Protein AF-A0A7C5P1H5-F1 (afdb_monomer_lite)

Radius of gyration: 16.3 Å; chains: 1; bounding box: 41×20×47 Å

Structure (mmCIF, N/CA/C/O backbone):
data_AF-A0A7C5P1H5-F1
#
_entry.id   AF-A0A7C5P1H5-F1
#
loop_
_atom_site.group_PDB
_atom_site.id
_atom_site.type_symbol
_atom_site.label_atom_id
_atom_site.label_alt_id
_atom_site.label_comp_id
_atom_site.label_asym_id
_atom_site.label_entity_id
_atom_site.label_seq_id
_atom_site.pdbx_PDB_ins_code
_atom_site.Cartn_x
_atom_site.Cartn_y
_atom_site.Cartn_z
_atom_site.occupancy
_atom_site.B_iso_or_equiv
_atom_site.auth_seq_id
_atom_site.auth_comp_id
_atom_site.auth_asym_id
_atom_site.auth_atom_id
_atom_site.pdbx_PDB_model_num
ATOM 1 N N . MET A 1 1 ? 19.250 10.962 -27.043 1.00 46.41 1 MET A N 1
ATOM 2 C CA . MET A 1 1 ? 19.862 10.734 -25.711 1.00 46.41 1 MET A CA 1
ATOM 3 C C . MET A 1 1 ? 18.828 10.550 -24.585 1.00 46.41 1 MET A C 1
ATOM 5 O O . MET A 1 1 ? 19.223 10.475 -23.434 1.00 46.41 1 MET A O 1
ATOM 9 N N . THR A 1 2 ? 17.531 10.404 -24.877 1.00 58.34 2 THR A N 1
ATOM 10 C CA . THR A 1 2 ? 16.445 10.426 -23.875 1.00 58.34 2 THR A CA 1
ATOM 11 C C . THR A 1 2 ? 16.067 9.055 -23.294 1.00 58.34 2 THR A C 1
ATOM 13 O O . THR A 1 2 ? 15.733 8.975 -22.121 1.00 58.34 2 THR A O 1
ATOM 16 N N . GLY A 1 3 ? 16.201 7.958 -24.050 1.00 56.44 3 GLY A N 1
ATOM 17 C CA . GLY A 1 3 ? 15.729 6.632 -23.605 1.00 56.44 3 GLY A CA 1
ATOM 18 C C . GLY A 1 3 ? 16.470 6.010 -22.409 1.00 56.44 3 GLY A C 1
ATOM 19 O O . GLY A 1 3 ? 15.870 5.259 -21.653 1.00 56.44 3 GLY A O 1
ATOM 20 N N . LYS A 1 4 ? 17.752 6.341 -22.190 1.00 55.81 4 LYS A N 1
ATOM 21 C CA . LYS A 1 4 ? 18.532 5.817 -21.047 1.00 55.81 4 LYS A CA 1
ATOM 22 C C . LYS A 1 4 ? 18.211 6.507 -19.717 1.00 55.81 4 LYS A C 1
ATOM 24 O O . LYS A 1 4 ? 18.319 5.870 -18.680 1.00 55.81 4 LYS A O 1
ATOM 29 N N . GLN A 1 5 ? 17.835 7.789 -19.745 1.00 60.38 5 GLN A N 1
ATOM 30 C CA . GLN A 1 5 ? 17.483 8.530 -18.527 1.00 60.38 5 GLN A CA 1
ATOM 31 C C . GLN A 1 5 ? 16.105 8.114 -18.007 1.00 60.38 5 GLN A C 1
ATOM 33 O O . GLN A 1 5 ? 15.936 7.942 -16.806 1.00 60.38 5 GLN A O 1
ATOM 38 N N . SER A 1 6 ? 15.149 7.884 -18.914 1.00 61.06 6 SER A N 1
ATOM 39 C CA . SER A 1 6 ? 13.815 7.399 -18.554 1.00 61.06 6 SER A CA 1
ATOM 40 C C . SER A 1 6 ? 13.852 6.000 -17.942 1.00 61.06 6 SER A C 1
ATOM 42 O O . SER A 1 6 ? 13.153 5.765 -16.969 1.00 61.06 6 SER A O 1
ATOM 44 N N . ALA A 1 7 ? 14.701 5.100 -18.451 1.00 64.81 7 ALA A N 1
ATOM 45 C CA . ALA A 1 7 ? 14.850 3.763 -17.877 1.00 64.81 7 ALA A CA 1
ATOM 46 C C . ALA A 1 7 ? 15.380 3.802 -16.431 1.00 64.81 7 ALA A C 1
ATOM 48 O O . ALA A 1 7 ? 14.827 3.123 -15.579 1.00 64.81 7 ALA A O 1
ATOM 49 N N . GLY A 1 8 ? 16.383 4.643 -16.135 1.00 70.62 8 GLY A N 1
ATOM 50 C CA . GLY A 1 8 ? 16.909 4.790 -14.770 1.00 70.62 8 GLY A CA 1
ATOM 51 C C . GLY A 1 8 ? 15.881 5.349 -13.780 1.00 70.62 8 GLY A C 1
ATOM 52 O O . GLY A 1 8 ? 15.753 4.832 -12.681 1.00 70.62 8 GLY A O 1
ATOM 53 N N . HIS A 1 9 ? 15.083 6.339 -14.197 1.00 78.50 9 HIS A N 1
ATOM 54 C CA . HIS A 1 9 ? 13.995 6.871 -13.366 1.00 78.50 9 HIS A CA 1
ATOM 55 C C . HIS A 1 9 ? 12.905 5.836 -13.062 1.00 78.50 9 HIS A C 1
ATOM 57 O O . HIS A 1 9 ? 12.322 5.867 -11.984 1.00 78.50 9 HIS A O 1
ATOM 63 N N . LEU A 1 10 ? 12.617 4.935 -14.007 1.00 78.44 10 LEU A N 1
ATOM 64 C CA . LEU A 1 10 ? 11.658 3.854 -13.780 1.00 78.44 10 LEU A CA 1
ATOM 65 C C . LEU A 1 10 ? 12.217 2.827 -12.788 1.00 78.44 10 LEU A C 1
ATOM 67 O O . LEU A 1 10 ? 11.481 2.381 -11.919 1.00 78.44 10 LEU A O 1
ATOM 71 N N . SER A 1 11 ? 13.513 2.507 -12.856 1.00 76.69 11 SER A N 1
ATOM 72 C CA . SER A 1 11 ? 14.166 1.628 -11.875 1.00 76.69 11 SER A CA 1
ATOM 73 C C . SER A 1 11 ? 14.130 2.202 -10.457 1.00 76.69 11 SER A C 1
ATOM 75 O O . SER A 1 11 ? 13.828 1.478 -9.514 1.00 76.69 11 SER A O 1
ATOM 77 N N . ASP A 1 12 ? 14.402 3.500 -10.301 1.00 83.81 12 ASP A N 1
ATOM 78 C CA . ASP A 1 12 ? 14.339 4.166 -8.994 1.00 83.81 12 ASP A CA 1
ATOM 79 C C . ASP A 1 12 ? 12.913 4.122 -8.418 1.00 83.81 12 ASP A C 1
ATOM 81 O O . ASP A 1 12 ? 12.721 3.908 -7.222 1.00 83.81 12 ASP A O 1
ATOM 85 N N . LEU A 1 13 ? 11.904 4.275 -9.279 1.00 84.94 13 LEU A N 1
ATOM 86 C CA . LEU A 1 13 ? 10.495 4.229 -8.893 1.00 84.94 13 LEU A CA 1
ATOM 87 C C . LEU A 1 13 ? 10.065 2.833 -8.409 1.00 84.94 13 LEU A C 1
ATOM 89 O O . LEU A 1 13 ? 9.408 2.730 -7.377 1.00 84.94 13 LEU A O 1
ATOM 93 N N . VAL A 1 14 ? 10.516 1.773 -9.087 1.00 83.44 14 VAL A N 1
ATOM 94 C CA . VAL A 1 14 ? 10.308 0.366 -8.684 1.00 83.44 14 VAL A CA 1
ATOM 95 C C . VAL A 1 14 ? 10.865 0.098 -7.282 1.00 83.44 14 VAL A C 1
ATOM 97 O O . VAL A 1 14 ? 10.220 -0.576 -6.478 1.00 83.44 14 VAL A O 1
ATOM 100 N N . ILE A 1 15 ? 12.046 0.644 -6.966 1.00 85.50 15 ILE A N 1
ATOM 101 C CA . ILE A 1 15 ? 12.667 0.509 -5.639 1.00 85.50 15 ILE A CA 1
ATOM 102 C C . ILE A 1 15 ? 11.817 1.212 -4.576 1.00 85.50 15 ILE A C 1
ATOM 104 O O . ILE A 1 15 ? 11.490 0.601 -3.561 1.00 85.50 15 ILE A O 1
ATOM 108 N N . ILE A 1 16 ? 11.417 2.462 -4.829 1.00 89.19 16 ILE A N 1
ATOM 109 C CA . ILE A 1 16 ? 10.577 3.238 -3.904 1.00 89.19 16 ILE A CA 1
ATOM 110 C C . ILE A 1 16 ? 9.248 2.520 -3.644 1.00 89.19 16 ILE A C 1
ATOM 112 O O . ILE A 1 16 ? 8.766 2.497 -2.517 1.00 89.19 16 ILE A O 1
ATOM 116 N N . GLU A 1 17 ? 8.644 1.913 -4.661 1.00 87.44 17 GLU A N 1
ATOM 117 C CA . GLU A 1 17 ? 7.373 1.199 -4.513 1.00 87.44 17 GLU A CA 1
ATOM 118 C C . GLU A 1 17 ? 7.489 -0.051 -3.649 1.00 87.44 17 GLU A C 1
ATOM 120 O O . GLU A 1 17 ? 6.590 -0.312 -2.850 1.00 87.44 17 GLU A O 1
ATOM 125 N N . ASN A 1 18 ? 8.601 -0.781 -3.746 1.00 85.38 18 ASN A N 1
A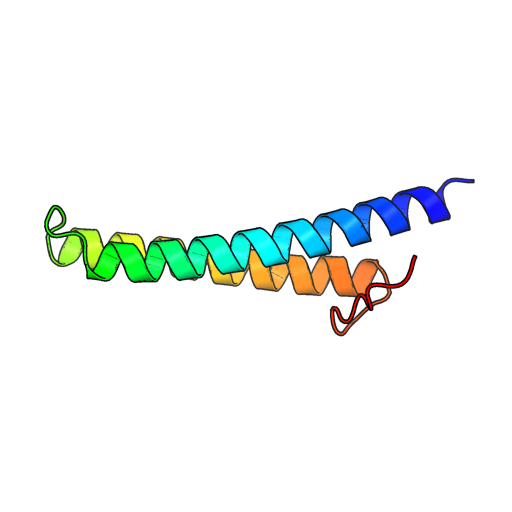TOM 126 C CA . ASN A 1 18 ? 8.880 -1.893 -2.840 1.00 85.38 18 ASN A CA 1
ATOM 127 C C . ASN A 1 18 ? 9.021 -1.407 -1.391 1.00 85.38 18 ASN A C 1
ATOM 129 O O . ASN A 1 18 ? 8.386 -1.970 -0.501 1.00 85.38 18 ASN A O 1
ATOM 133 N N . GLU A 1 19 ? 9.766 -0.321 -1.162 1.00 91.06 19 GLU A N 1
ATOM 134 C CA . GLU A 1 19 ? 9.900 0.283 0.173 1.00 91.06 19 GLU A CA 1
ATOM 135 C C . GLU A 1 19 ? 8.538 0.743 0.726 1.00 91.06 19 GLU A C 1
ATOM 137 O O . GLU A 1 19 ? 8.227 0.532 1.898 1.00 91.06 19 GLU A O 1
ATOM 142 N N . VAL A 1 20 ? 7.678 1.324 -0.117 1.00 90.56 20 VAL A N 1
ATOM 143 C CA . VAL A 1 20 ? 6.317 1.718 0.277 1.00 90.56 20 VAL A CA 1
ATOM 144 C C . VAL A 1 20 ? 5.474 0.499 0.658 1.00 90.56 20 VAL A C 1
ATOM 146 O O . VAL A 1 20 ? 4.740 0.565 1.643 1.00 90.56 20 VAL A O 1
ATOM 149 N N . VAL A 1 21 ? 5.561 -0.611 -0.083 1.00 89.56 21 VAL A N 1
ATOM 150 C CA . VAL A 1 21 ? 4.844 -1.849 0.266 1.00 89.56 21 VAL A CA 1
ATOM 151 C C . VAL A 1 21 ? 5.299 -2.379 1.626 1.00 89.56 21 VAL A C 1
ATOM 153 O O . VAL A 1 21 ? 4.439 -2.711 2.441 1.00 89.56 21 VAL A O 1
ATOM 156 N N . GLU A 1 22 ? 6.605 -2.409 1.894 1.00 89.88 22 GLU A N 1
ATOM 157 C CA . GLU A 1 22 ? 7.157 -2.847 3.185 1.00 89.88 22 GLU A CA 1
AT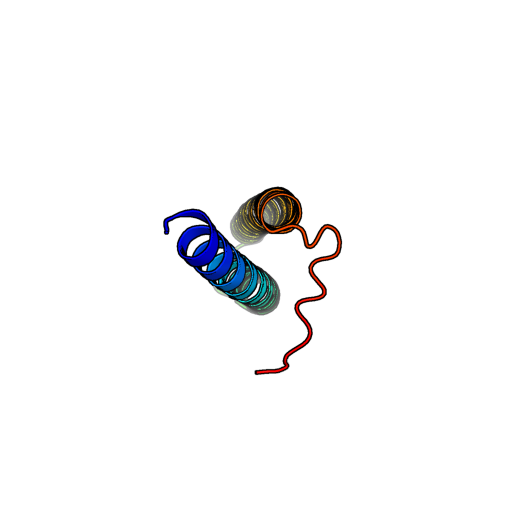OM 158 C C . GLU A 1 22 ? 6.648 -1.970 4.341 1.00 89.88 22 GLU A C 1
ATOM 160 O O . GLU A 1 22 ? 6.139 -2.486 5.336 1.00 89.88 22 GLU A O 1
ATOM 165 N N . ILE A 1 23 ? 6.661 -0.642 4.178 1.00 93.88 23 ILE A N 1
ATOM 166 C CA . ILE A 1 23 ? 6.137 0.295 5.186 1.00 93.88 23 ILE A CA 1
ATOM 167 C C . ILE A 1 23 ? 4.641 0.061 5.448 1.00 93.88 23 ILE A C 1
ATOM 169 O O . ILE A 1 23 ? 4.193 0.117 6.593 1.00 93.88 23 ILE A O 1
ATOM 173 N N . LEU A 1 24 ? 3.843 -0.206 4.411 1.00 90.19 24 LEU A N 1
ATOM 174 C CA . LEU A 1 24 ? 2.408 -0.478 4.564 1.00 90.19 24 LEU A CA 1
ATOM 175 C C . LEU A 1 24 ? 2.140 -1.806 5.291 1.00 90.19 24 LEU A C 1
ATOM 177 O O . LEU A 1 24 ? 1.153 -1.915 6.029 1.00 90.19 24 LEU A O 1
ATOM 181 N N . GLU A 1 25 ? 3.006 -2.805 5.104 1.00 89.88 25 GLU A N 1
ATOM 182 C CA . GLU A 1 25 ? 2.961 -4.076 5.834 1.00 89.88 25 GLU A CA 1
ATOM 183 C C . GLU A 1 25 ? 3.309 -3.873 7.315 1.00 89.88 25 GLU A C 1
ATOM 185 O O . GLU A 1 25 ? 2.555 -4.322 8.183 1.00 89.88 25 GLU A O 1
ATOM 190 N N . GLU A 1 26 ? 4.365 -3.112 7.615 1.00 92.31 26 GLU A N 1
ATOM 191 C CA . GLU A 1 26 ? 4.733 -2.742 8.988 1.00 92.31 26 GLU A CA 1
ATOM 192 C C . GLU A 1 26 ? 3.627 -1.931 9.679 1.00 92.31 26 GLU A C 1
ATOM 194 O O . GLU A 1 26 ? 3.212 -2.256 10.790 1.00 92.31 26 GLU A O 1
ATOM 199 N N . MET A 1 27 ? 3.067 -0.919 9.009 1.00 92.06 27 MET A N 1
ATOM 200 C CA . MET A 1 27 ? 1.952 -0.132 9.548 1.00 92.06 27 MET A CA 1
ATOM 201 C C . MET A 1 27 ? 0.716 -0.988 9.833 1.00 92.06 27 MET A C 1
ATOM 203 O O . MET A 1 27 ? 0.024 -0.765 10.829 1.00 92.06 27 MET A O 1
ATOM 207 N N . SER A 1 28 ? 0.426 -1.963 8.967 1.00 88.69 28 SER A N 1
ATOM 208 C CA . SER A 1 28 ? -0.683 -2.895 9.181 1.00 88.69 28 SER A CA 1
ATOM 209 C C . SER A 1 28 ? -0.455 -3.748 10.426 1.00 88.69 28 SER A C 1
ATOM 211 O O . SER A 1 28 ? -1.394 -3.940 11.195 1.00 88.69 28 SER A O 1
ATOM 213 N N . TYR A 1 29 ? 0.776 -4.215 10.647 1.00 89.62 29 TYR A N 1
ATOM 214 C CA . TYR A 1 29 ? 1.152 -4.957 11.849 1.00 89.62 29 TYR A CA 1
ATOM 215 C C . TYR A 1 29 ? 1.024 -4.097 13.114 1.00 89.62 29 TYR A C 1
ATOM 217 O O . TYR A 1 29 ? 0.407 -4.519 14.091 1.00 89.62 29 TYR A O 1
ATOM 225 N N . GLU A 1 30 ? 1.534 -2.867 13.099 1.00 90.75 30 GLU A N 1
ATOM 226 C CA . GLU A 1 30 ? 1.448 -1.960 14.251 1.00 90.75 30 GLU A CA 1
ATOM 227 C C . GLU A 1 30 ? -0.008 -1.623 14.617 1.00 90.75 30 GLU A C 1
ATOM 229 O O . GLU A 1 30 ? -0.371 -1.596 15.794 1.00 90.75 30 GLU A O 1
ATOM 234 N N . LEU A 1 31 ? -0.894 -1.451 13.630 1.00 89.31 31 LEU A N 1
ATOM 235 C CA . LEU A 1 31 ? -2.321 -1.194 13.871 1.00 89.31 31 LEU A CA 1
ATOM 236 C C . LEU A 1 31 ? -3.049 -2.315 14.620 1.00 89.31 31 LEU A C 1
ATOM 238 O O . LEU A 1 31 ? -4.012 -2.035 15.345 1.00 89.31 31 LEU A O 1
ATOM 242 N N . GLU A 1 32 ? -2.606 -3.564 14.480 1.00 85.75 32 GL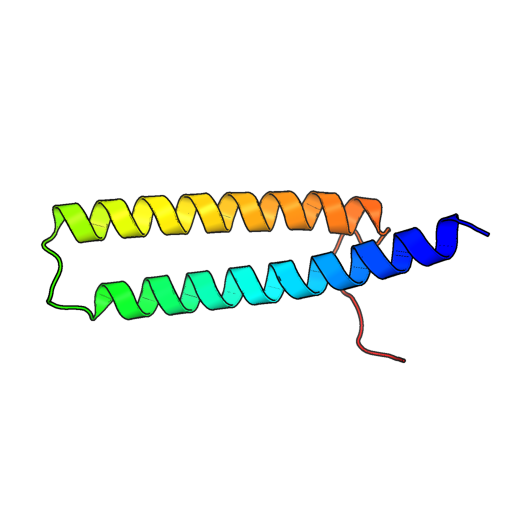U A N 1
ATOM 243 C CA . GLU A 1 32 ? -3.159 -4.681 15.255 1.00 85.75 32 GLU A CA 1
ATOM 244 C C . GLU A 1 32 ? -2.849 -4.543 16.752 1.00 85.75 32 GLU A C 1
ATOM 246 O O . GLU A 1 32 ? -3.632 -5.000 17.586 1.00 85.75 32 GLU A O 1
ATOM 251 N N . HIS A 1 33 ? -1.755 -3.857 17.090 1.00 86.44 33 HIS A N 1
ATOM 252 C CA . HIS A 1 33 ? -1.237 -3.710 18.450 1.00 86.44 33 HIS A CA 1
ATOM 253 C C . HIS A 1 33 ? -1.578 -2.354 19.089 1.00 86.44 33 HIS A C 1
ATOM 255 O O . HIS A 1 33 ? -1.422 -2.182 20.298 1.00 86.44 33 HIS A O 1
ATOM 261 N N . LEU A 1 34 ? -2.087 -1.392 18.313 1.00 88.62 34 LEU A N 1
ATOM 262 C CA . LEU A 1 34 ? -2.548 -0.106 18.830 1.00 88.62 34 LEU A CA 1
ATOM 263 C C . LEU A 1 34 ? -3.909 -0.239 19.532 1.00 88.62 34 LEU A C 1
ATOM 265 O O . LEU A 1 34 ? -4.936 -0.553 18.923 1.00 88.62 34 LEU A O 1
ATOM 269 N N . GLU A 1 35 ? -3.929 0.070 20.830 1.00 85.88 35 GLU A N 1
ATOM 270 C CA . GLU A 1 35 ? -5.131 0.000 21.676 1.00 85.88 35 GLU A CA 1
ATOM 271 C C . GLU A 1 35 ? -6.053 1.227 21.545 1.00 85.88 35 GLU A C 1
ATOM 273 O O . GLU A 1 35 ? -7.169 1.223 22.059 1.00 85.88 35 GLU A O 1
ATOM 278 N N . CYS A 1 36 ? -5.616 2.285 20.853 1.00 90.62 36 CYS A N 1
ATOM 279 C CA . CYS A 1 36 ? -6.367 3.541 20.747 1.00 90.62 36 CYS A CA 1
ATOM 280 C C . CYS A 1 36 ? -7.559 3.490 19.778 1.00 90.62 36 CYS A C 1
ATOM 282 O O . CYS A 1 36 ? -8.399 4.389 19.824 1.00 90.62 36 CYS A O 1
ATOM 284 N N . PHE A 1 37 ? -7.641 2.462 18.929 1.00 90.00 37 PHE A N 1
ATOM 285 C CA . PHE A 1 37 ? -8.722 2.291 17.961 1.00 90.00 37 PHE A CA 1
ATOM 286 C C . PHE A 1 37 ? -9.731 1.247 18.421 1.00 90.00 37 PHE A C 1
ATOM 288 O O . PHE A 1 37 ? -9.376 0.142 18.860 1.00 90.00 37 PHE A O 1
ATOM 295 N N . ASP A 1 38 ? -11.009 1.568 18.247 1.00 92.69 38 ASP A N 1
ATOM 296 C CA . ASP A 1 38 ? -12.057 0.566 18.364 1.00 92.69 38 ASP A CA 1
ATOM 297 C C . ASP A 1 38 ? -12.016 -0.427 17.186 1.00 92.69 38 ASP A C 1
ATOM 299 O O . ASP A 1 38 ? -11.178 -0.368 16.280 1.00 92.69 38 ASP A O 1
ATOM 303 N N . ARG A 1 39 ? -12.901 -1.424 17.231 1.00 90.06 39 ARG A N 1
ATOM 304 C CA . ARG A 1 39 ? -12.930 -2.489 16.227 1.00 90.06 39 ARG A CA 1
ATOM 305 C C . ARG A 1 39 ? -13.318 -1.983 14.833 1.00 90.06 39 ARG A C 1
ATOM 307 O O . ARG A 1 39 ? -12.821 -2.541 13.858 1.00 90.06 39 ARG A O 1
ATOM 314 N N . GLU A 1 40 ? -14.204 -0.998 14.741 1.00 94.38 40 GLU A N 1
ATOM 315 C CA . GLU A 1 40 ? -14.689 -0.458 13.469 1.00 94.38 40 GLU A CA 1
ATOM 316 C C . GLU A 1 40 ? -13.601 0.398 12.823 1.00 94.38 40 GLU A C 1
ATOM 318 O O . GLU A 1 40 ? -13.188 0.114 11.701 1.00 94.38 40 GLU A O 1
ATOM 323 N N . GLN A 1 41 ? -13.014 1.317 13.590 1.00 93.31 41 GLN A N 1
ATOM 324 C CA . GLN A 1 41 ? -11.884 2.141 13.163 1.00 93.31 41 GLN A CA 1
ATOM 325 C C . GLN A 1 41 ? -10.694 1.289 12.711 1.00 93.31 41 GLN A C 1
ATOM 327 O O . GLN A 1 41 ? -10.109 1.535 11.657 1.00 93.31 41 GLN A O 1
ATOM 332 N N . ARG A 1 42 ? -10.350 0.235 13.466 1.00 93.56 42 ARG A N 1
ATOM 333 C CA . ARG A 1 42 ? -9.268 -0.684 13.081 1.00 93.56 42 ARG A CA 1
ATOM 334 C C . ARG A 1 42 ? -9.585 -1.408 11.768 1.00 93.56 42 ARG A C 1
ATOM 336 O O . ARG A 1 42 ? -8.705 -1.551 10.923 1.00 93.56 42 ARG A O 1
ATOM 343 N N . ALA A 1 43 ? -10.828 -1.849 11.571 1.00 91.56 43 ALA A N 1
ATOM 344 C CA . ALA A 1 43 ? -11.242 -2.511 10.335 1.00 91.56 43 ALA A CA 1
ATOM 345 C C . ALA A 1 43 ? -11.201 -1.567 9.119 1.00 91.56 43 ALA A C 1
ATOM 347 O O . ALA A 1 43 ? -10.761 -1.977 8.041 1.00 91.56 43 ALA A O 1
ATOM 348 N N . GLU A 1 44 ? -11.610 -0.309 9.288 1.00 95.62 44 GLU A N 1
ATOM 349 C CA . GLU A 1 44 ? -11.507 0.720 8.250 1.00 95.62 44 GLU A CA 1
ATOM 350 C C . GLU A 1 44 ? -10.049 0.991 7.874 1.00 95.62 44 GLU A C 1
ATOM 352 O O . GLU A 1 44 ? -9.701 0.939 6.693 1.00 95.62 44 GLU A O 1
ATOM 357 N N . LEU A 1 45 ? -9.175 1.192 8.865 1.00 93.88 45 LEU A N 1
ATOM 358 C CA . LEU A 1 45 ? -7.750 1.434 8.634 1.00 93.88 45 LEU A CA 1
ATOM 359 C C . LEU A 1 45 ? -7.081 0.259 7.912 1.00 93.88 45 LEU A C 1
ATOM 361 O O . LEU A 1 45 ? -6.372 0.476 6.931 1.00 93.88 45 LEU A O 1
ATOM 365 N N . HIS A 1 46 ? -7.365 -0.985 8.310 1.00 92.25 46 HIS A N 1
ATOM 366 C CA . HIS A 1 46 ? -6.884 -2.159 7.573 1.00 92.25 46 HIS A CA 1
ATOM 367 C C . HIS A 1 46 ? -7.396 -2.206 6.134 1.00 92.25 46 HIS A C 1
ATOM 369 O O . HIS A 1 46 ? -6.659 -2.597 5.230 1.00 92.25 46 HIS A O 1
ATOM 375 N N . THR A 1 47 ? -8.654 -1.829 5.908 1.00 94.06 47 THR A N 1
ATOM 376 C CA . THR A 1 47 ? -9.237 -1.811 4.562 1.00 94.06 47 THR A CA 1
ATOM 377 C C . THR A 1 47 ? -8.529 -0.786 3.681 1.00 94.06 47 THR A C 1
ATOM 379 O O . THR A 1 47 ? -8.166 -1.103 2.549 1.00 94.06 47 THR A O 1
ATOM 382 N N . ILE A 1 48 ? -8.271 0.409 4.215 1.00 94.38 48 ILE A N 1
ATOM 383 C CA . ILE A 1 48 ? -7.541 1.474 3.521 1.00 94.38 48 ILE A CA 1
ATOM 384 C C . ILE A 1 48 ? -6.112 1.027 3.208 1.00 94.38 48 ILE A C 1
ATOM 386 O O . ILE A 1 48 ? -5.691 1.117 2.058 1.00 94.38 48 ILE A O 1
ATOM 390 N N . LEU A 1 49 ? -5.378 0.497 4.190 1.00 93.31 49 LEU A N 1
ATOM 391 C CA . LEU A 1 49 ? -3.997 0.056 3.976 1.00 93.31 49 LEU A CA 1
ATOM 392 C C . LEU A 1 49 ? -3.898 -1.060 2.939 1.00 93.31 49 LEU A C 1
ATOM 394 O O . LEU A 1 49 ? -3.033 -1.004 2.070 1.00 93.31 49 LEU A O 1
ATOM 398 N N . ARG A 1 50 ? -4.819 -2.031 2.966 1.00 90.56 50 ARG A N 1
ATOM 399 C CA . ARG A 1 50 ? -4.875 -3.088 1.946 1.00 90.56 50 ARG A CA 1
ATOM 400 C C . ARG A 1 50 ? -5.171 -2.543 0.554 1.00 90.56 50 ARG A C 1
ATOM 402 O O . ARG A 1 50 ? -4.597 -3.042 -0.409 1.00 90.56 50 ARG A O 1
ATOM 409 N N . ALA A 1 51 ? -6.049 -1.546 0.439 1.00 94.38 51 ALA A N 1
ATOM 410 C CA . ALA A 1 51 ? -6.333 -0.906 -0.841 1.00 94.38 51 ALA A CA 1
ATOM 411 C C . ALA A 1 51 ? -5.086 -0.198 -1.390 1.00 94.38 51 ALA A C 1
ATOM 413 O O . ALA A 1 51 ? -4.703 -0.445 -2.529 1.00 94.38 51 ALA A O 1
ATOM 414 N N . ILE A 1 52 ? -4.396 0.587 -0.555 1.00 93.94 52 ILE A N 1
ATOM 415 C CA . ILE A 1 52 ? -3.156 1.271 -0.949 1.00 93.94 52 ILE A CA 1
ATOM 416 C C . ILE A 1 52 ? -2.086 0.247 -1.346 1.00 93.94 52 ILE A C 1
ATOM 418 O O . ILE A 1 52 ? -1.453 0.399 -2.381 1.00 93.94 52 ILE A O 1
ATOM 422 N N . GLN A 1 53 ? -1.909 -0.826 -0.575 1.00 90.19 53 GLN A N 1
ATOM 423 C CA . GLN A 1 53 ? -0.931 -1.869 -0.886 1.00 90.19 53 GLN A CA 1
ATOM 424 C C . GLN A 1 53 ? -1.227 -2.556 -2.230 1.00 90.19 53 GLN A C 1
ATOM 426 O O . GLN A 1 53 ? -0.306 -2.819 -3.004 1.00 90.19 53 GLN A O 1
ATOM 431 N N . ALA A 1 54 ? -2.499 -2.842 -2.523 1.00 91.00 54 ALA A N 1
ATOM 432 C CA . ALA A 1 54 ? -2.912 -3.428 -3.795 1.00 91.00 54 ALA A CA 1
ATOM 433 C C . ALA A 1 54 ? -2.665 -2.475 -4.977 1.00 91.00 54 ALA A C 1
ATOM 435 O O . ALA A 1 54 ? -2.168 -2.910 -6.019 1.00 91.00 54 ALA A O 1
ATOM 436 N N . ASP A 1 55 ? -2.951 -1.184 -4.800 1.00 93.62 55 ASP A N 1
ATOM 437 C CA . ASP A 1 55 ? -2.691 -0.157 -5.809 1.00 93.62 55 ASP A CA 1
ATOM 438 C C . ASP A 1 55 ? -1.187 0.018 -6.050 1.00 93.62 55 ASP A C 1
ATOM 440 O O . ASP A 1 55 ? -0.757 0.029 -7.203 1.00 93.62 55 ASP A O 1
ATOM 444 N N . THR A 1 56 ? -0.370 0.063 -4.990 1.00 91.00 56 THR A N 1
ATOM 445 C CA . THR A 1 56 ? 1.094 0.159 -5.102 1.00 91.00 56 THR A CA 1
ATOM 446 C C . THR A 1 56 ? 1.673 -1.043 -5.840 1.00 91.00 56 THR A C 1
ATOM 448 O O . THR A 1 56 ? 2.482 -0.863 -6.743 1.00 91.00 56 THR A O 1
ATOM 451 N N . ARG A 1 57 ? 1.225 -2.268 -5.528 1.00 88.88 57 ARG A N 1
ATOM 452 C CA . ARG A 1 57 ? 1.667 -3.482 -6.240 1.00 88.88 57 ARG A CA 1
ATOM 453 C C . ARG A 1 57 ? 1.249 -3.468 -7.712 1.00 88.88 57 ARG A C 1
ATOM 455 O O . ARG A 1 57 ? 2.049 -3.786 -8.581 1.00 88.88 57 ARG A O 1
ATOM 462 N N . THR A 1 58 ? 0.022 -3.039 -8.004 1.00 91.25 58 THR A N 1
ATOM 463 C CA . THR A 1 58 ? -0.456 -2.913 -9.391 1.00 91.25 58 THR A CA 1
ATOM 464 C C . THR A 1 58 ? 0.362 -1.884 -10.170 1.00 91.25 58 THR A C 1
ATOM 466 O O . THR A 1 58 ? 0.711 -2.104 -11.329 1.00 91.25 58 THR A O 1
ATOM 469 N N . HIS A 1 59 ? 0.672 -0.749 -9.544 1.00 91.12 59 HIS A N 1
ATOM 470 C CA . HIS A 1 59 ? 1.490 0.287 -10.156 1.00 91.12 59 HIS A CA 1
ATOM 471 C C . HIS A 1 59 ? 2.925 -0.204 -10.393 1.00 91.12 59 HIS A C 1
ATOM 473 O O . HIS A 1 59 ? 3.439 -0.036 -11.498 1.00 91.12 59 HIS A O 1
ATOM 479 N N . HIS A 1 60 ? 3.503 -0.913 -9.423 1.00 87.75 60 HIS A N 1
ATOM 480 C CA . HIS A 1 60 ? 4.795 -1.577 -9.553 1.00 87.75 60 HIS A CA 1
ATOM 481 C C . HIS A 1 60 ? 4.842 -2.527 -10.745 1.00 87.75 60 HIS A C 1
ATOM 483 O O . HIS A 1 60 ? 5.730 -2.401 -11.582 1.00 87.75 60 HIS A O 1
ATOM 489 N N . ASP A 1 61 ? 3.863 -3.419 -10.897 1.00 85.75 61 ASP A N 1
ATOM 490 C CA . ASP A 1 61 ? 3.818 -4.353 -12.028 1.00 85.75 61 ASP A CA 1
ATOM 491 C C . ASP A 1 61 ? 3.815 -3.615 -13.382 1.00 85.75 61 ASP A C 1
ATOM 493 O O . ASP A 1 61 ? 4.491 -4.019 -14.336 1.00 85.75 61 ASP A O 1
ATOM 497 N N . ILE A 1 62 ? 3.093 -2.491 -13.468 1.00 87.44 62 ILE A N 1
ATOM 498 C CA . ILE A 1 62 ? 3.045 -1.645 -14.668 1.00 87.44 62 ILE A CA 1
ATOM 499 C C . ILE A 1 62 ? 4.406 -0.987 -14.925 1.00 87.44 62 ILE A C 1
ATOM 501 O O . ILE A 1 62 ? 4.912 -1.047 -16.049 1.00 87.44 62 ILE A O 1
ATOM 505 N N . VAL A 1 63 ? 5.003 -0.355 -13.912 1.00 84.81 63 VAL A N 1
ATOM 506 C CA . VAL A 1 63 ? 6.286 0.353 -14.036 1.00 84.81 63 VAL A CA 1
ATOM 507 C C . VAL A 1 63 ? 7.415 -0.627 -14.355 1.00 84.81 63 VAL A C 1
ATOM 509 O O . VAL A 1 63 ? 8.178 -0.380 -15.289 1.00 84.81 63 VAL A O 1
ATOM 512 N N . SER A 1 64 ? 7.474 -1.765 -13.666 1.00 80.62 64 SER A N 1
ATOM 513 C CA . SER A 1 64 ? 8.433 -2.852 -13.889 1.00 80.62 64 SER A CA 1
ATOM 514 C C . SER A 1 64 ? 8.329 -3.404 -15.317 1.00 80.62 64 SER A C 1
ATOM 516 O O . SER A 1 64 ? 9.328 -3.480 -16.043 1.00 80.62 64 SER A O 1
ATOM 518 N N . SER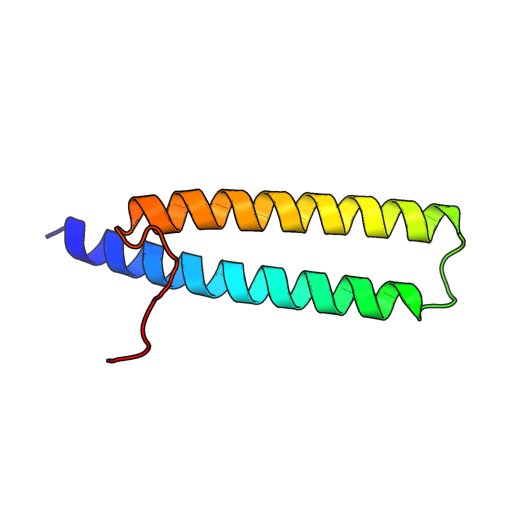 A 1 65 ? 7.106 -3.651 -15.808 1.00 83.19 65 SER A N 1
ATOM 519 C CA . SER A 1 65 ? 6.877 -4.031 -17.209 1.00 83.19 65 SER A CA 1
ATOM 520 C C . SER A 1 65 ? 7.353 -2.960 -18.201 1.00 83.19 65 SER A C 1
ATOM 522 O O . SER A 1 65 ? 7.866 -3.309 -19.266 1.00 83.19 65 SER A O 1
ATOM 524 N N . LEU A 1 66 ? 7.173 -1.670 -17.899 1.00 81.94 66 LEU A N 1
ATOM 525 C CA . LEU A 1 66 ? 7.620 -0.562 -18.755 1.00 81.94 66 LEU A CA 1
ATOM 526 C C . LEU A 1 66 ? 9.141 -0.356 -18.714 1.00 81.94 66 LEU A C 1
ATOM 528 O O . LEU A 1 66 ? 9.726 0.059 -19.718 1.00 81.94 66 LEU A O 1
ATOM 532 N N . ALA A 1 67 ? 9.785 -0.668 -17.589 1.00 77.00 67 ALA A N 1
ATOM 533 C CA . ALA A 1 67 ? 11.237 -0.645 -17.427 1.00 77.00 67 ALA A CA 1
ATOM 534 C C . ALA A 1 67 ? 11.939 -1.792 -18.181 1.00 77.00 67 ALA A C 1
ATOM 536 O O . ALA A 1 67 ? 13.148 -1.730 -18.408 1.00 77.00 67 ALA A O 1
ATOM 537 N N . GLY A 1 68 ? 11.184 -2.807 -18.620 1.00 72.56 68 GLY A N 1
ATOM 538 C CA . GLY A 1 68 ? 11.717 -4.005 -19.266 1.00 72.56 68 GLY A CA 1
ATOM 539 C C . GLY A 1 68 ? 12.142 -5.096 -18.282 1.00 72.56 68 GLY A C 1
ATOM 540 O O . GLY A 1 68 ? 12.853 -6.015 -18.686 1.00 72.56 68 GLY A O 1
ATOM 541 N N . ASP A 1 69 ? 11.693 -5.011 -17.028 1.00 63.72 69 ASP A N 1
ATOM 542 C CA . ASP A 1 69 ? 11.881 -6.025 -15.992 1.00 63.72 69 ASP A CA 1
ATOM 543 C C . ASP A 1 69 ? 10.510 -6.546 -15.524 1.00 63.72 69 ASP A C 1
ATOM 545 O O . ASP A 1 69 ? 9.987 -6.118 -14.499 1.00 63.72 69 ASP A O 1
ATOM 549 N N . PRO A 1 70 ? 9.880 -7.460 -16.279 1.00 53.31 70 PRO A N 1
ATOM 550 C CA . PRO A 1 70 ? 8.536 -7.950 -15.977 1.00 53.31 70 PRO A CA 1
ATOM 551 C C . PRO A 1 70 ? 8.445 -8.786 -14.686 1.00 53.31 70 PRO A C 1
ATOM 553 O O . PRO A 1 70 ? 7.350 -9.229 -14.354 1.00 53.31 70 PRO A O 1
ATOM 556 N N . ASN A 1 71 ? 9.562 -9.016 -13.981 1.00 54.19 71 ASN A N 1
ATOM 557 C CA . ASN A 1 71 ? 9.616 -9.790 -12.739 1.00 54.19 71 ASN A CA 1
ATOM 558 C C . ASN A 1 71 ? 10.120 -8.976 -11.529 1.00 54.19 71 ASN A C 1
ATOM 560 O O . ASN A 1 71 ? 10.232 -9.548 -10.447 1.00 54.19 71 ASN A O 1
ATOM 564 N N . GLY A 1 72 ? 10.442 -7.683 -11.690 1.00 50.59 72 GLY A N 1
ATOM 565 C CA . GLY A 1 72 ? 10.973 -6.835 -10.612 1.00 50.59 72 GLY A CA 1
ATOM 566 C C . GLY A 1 72 ? 12.308 -7.322 -10.026 1.00 50.59 72 GLY A C 1
ATOM 567 O O . GLY A 1 72 ? 12.692 -6.921 -8.926 1.00 50.59 72 GLY A O 1
ATOM 568 N N . GLU A 1 73 ? 13.023 -8.198 -10.736 1.00 50.00 73 GLU A N 1
ATOM 569 C CA . GLU A 1 73 ? 14.323 -8.731 -10.339 1.00 50.00 73 GLU A CA 1
ATOM 570 C C . GLU A 1 73 ? 15.421 -7.718 -10.713 1.00 50.00 73 GLU A C 1
ATOM 572 O O . GLU A 1 73 ? 16.346 -8.006 -11.477 1.00 50.00 73 GLU A O 1
ATOM 577 N N . TYR A 1 74 ? 15.359 -6.506 -10.150 1.00 52.00 74 TYR A N 1
ATOM 578 C CA . TYR A 1 74 ? 16.477 -5.570 -10.239 1.00 52.00 74 TYR A CA 1
ATOM 579 C C . TYR A 1 74 ? 17.620 -6.098 -9.369 1.00 52.00 74 TYR A C 1
ATOM 581 O O . TYR A 1 74 ? 17.791 -5.767 -8.194 1.00 52.00 74 TYR A O 1
ATOM 589 N N . VAL A 1 75 ? 18.418 -6.976 -9.976 1.00 49.31 75 VAL A N 1
ATOM 590 C CA . VAL A 1 75 ? 19.681 -7.471 -9.452 1.00 49.31 75 VAL A CA 1
ATOM 591 C C . VAL A 1 75 ? 20.551 -6.257 -9.133 1.00 49.31 75 VAL A C 1
ATOM 593 O O . VAL A 1 75 ? 21.030 -5.571 -10.037 1.00 49.31 75 VAL A O 1
ATOM 596 N N . ARG A 1 76 ? 20.773 -6.003 -7.836 1.00 42.59 76 ARG A N 1
ATOM 597 C CA . ARG A 1 76 ? 21.814 -5.100 -7.326 1.00 42.59 76 ARG A CA 1
ATOM 598 C C . ARG A 1 76 ? 23.150 -5.468 -7.970 1.00 42.59 76 ARG A C 1
ATOM 600 O O . ARG A 1 76 ? 23.815 -6.369 -7.479 1.00 42.59 76 ARG A O 1
ATOM 607 N N . ASN A 1 77 ? 23.540 -4.802 -9.050 1.00 41.12 77 ASN A N 1
ATOM 608 C CA . ASN A 1 77 ? 24.907 -4.803 -9.562 1.00 41.12 77 ASN A CA 1
ATOM 609 C C . ASN A 1 77 ? 25.143 -3.542 -10.402 1.00 41.12 77 ASN A C 1
ATOM 611 O O . ASN A 1 77 ? 25.005 -3.558 -11.626 1.00 41.1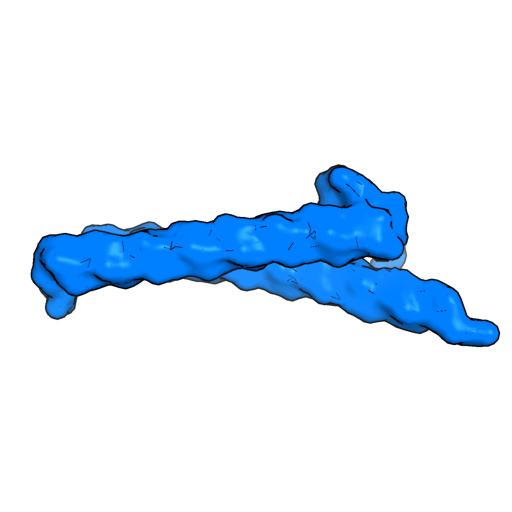2 77 ASN A O 1
ATOM 615 N N . ALA A 1 78 ? 25.530 -2.466 -9.720 1.00 34.94 78 ALA A N 1
ATOM 616 C CA . ALA A 1 78 ? 26.447 -1.447 -10.221 1.00 34.94 78 ALA A CA 1
ATOM 617 C C . ALA A 1 78 ? 27.165 -0.809 -9.027 1.00 34.94 78 ALA A C 1
ATOM 619 O O . ALA A 1 78 ? 26.460 -0.418 -8.071 1.00 34.94 78 ALA A O 1
#

Sequence (78 aa):
MTGKQSAGHLSDLVII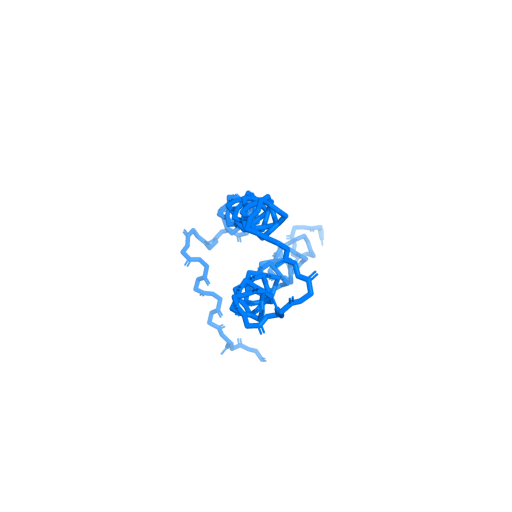ENEVVEILEEMSYELEHLECFDREQRAELHTILRAIQADTRTHHDIVSSLAGDPNGEYVRNA

Secondary structure (DSSP, 8-state):
--HHHHHHHHHHHHHHHHHHHHHHHHHHHHHHH-TTS-HHHHHHHHHHHHHHHHHHHHHHHHHHHHHT-TT-------

Foldseek 3Di:
DPPVVLLVVLLVLLVVLVVVLVVLVVVLVVLVVDPPDDPVRSVVSNVVSVVVNVVSVVVSCVSCVVSVNNPSCPPPDD

pLDDT: mean 80.51, std 15.92, range [34.94, 95.62]